Protein AF-A0A833J1L0-F1 (afdb_monomer_lite)

Structure (mmCIF, N/CA/C/O backbone):
data_AF-A0A833J1L0-F1
#
_entry.id   AF-A0A833J1L0-F1
#
loop_
_atom_site.group_PDB
_atom_site.id
_atom_site.type_symbol
_atom_site.label_atom_id
_atom_site.label_alt_id
_atom_site.label_comp_id
_atom_site.label_asym_id
_atom_site.label_entity_id
_atom_site.label_seq_id
_atom_site.pdbx_PDB_ins_code
_atom_site.Cartn_x
_atom_site.Cartn_y
_atom_site.Cartn_z
_atom_site.occupancy
_atom_site.B_iso_or_equiv
_atom_site.auth_seq_id
_atom_site.auth_comp_id
_atom_site.auth_asym_id
_atom_site.auth_atom_id
_atom_site.pdbx_PDB_model_num
ATOM 1 N N . MET A 1 1 ? -3.533 -9.929 0.878 1.00 59.12 1 MET A N 1
ATOM 2 C CA . MET A 1 1 ? -3.424 -8.751 -0.015 1.00 59.12 1 MET A CA 1
ATOM 3 C C . MET A 1 1 ? -4.683 -8.584 -0.834 1.00 59.12 1 MET A C 1
ATOM 5 O O . MET A 1 1 ? -5.201 -7.478 -0.888 1.00 59.12 1 MET A O 1
ATOM 9 N N . ASP A 1 2 ? -5.182 -9.678 -1.400 1.00 64.19 2 ASP A N 1
ATOM 10 C CA . ASP A 1 2 ? -6.234 -9.696 -2.421 1.00 64.19 2 ASP A CA 1
ATOM 11 C C . ASP A 1 2 ? -7.531 -8.988 -2.011 1.00 64.19 2 ASP A C 1
ATOM 13 O O . ASP A 1 2 ? -8.183 -8.395 -2.853 1.00 64.19 2 ASP A O 1
ATOM 17 N N . ALA A 1 3 ? -7.871 -8.936 -0.718 1.00 80.50 3 ALA A N 1
ATOM 18 C CA . ALA A 1 3 ? -9.033 -8.173 -0.245 1.00 80.50 3 ALA A CA 1
ATOM 19 C C . ALA A 1 3 ? -8.825 -6.640 -0.199 1.00 80.50 3 ALA A C 1
ATOM 21 O O . ALA A 1 3 ? -9.791 -5.880 -0.239 1.00 80.50 3 ALA A O 1
ATOM 22 N N . LEU A 1 4 ? -7.581 -6.165 -0.055 1.00 91.25 4 LEU A N 1
ATOM 23 C CA . LEU A 1 4 ? -7.246 -4.731 0.014 1.00 91.25 4 LEU A CA 1
ATOM 24 C C . LEU A 1 4 ? -6.836 -4.171 -1.344 1.00 91.25 4 LEU A C 1
ATOM 26 O O . LEU A 1 4 ? -7.196 -3.045 -1.673 1.00 91.25 4 LEU A O 1
ATOM 30 N N . VAL A 1 5 ? -6.081 -4.958 -2.107 1.00 95.06 5 VAL A N 1
ATOM 31 C CA . VAL A 1 5 ? -5.720 -4.661 -3.491 1.00 95.06 5 VAL A CA 1
ATOM 32 C C . VAL A 1 5 ? -6.039 -5.906 -4.314 1.00 95.06 5 VAL A C 1
ATOM 34 O O . VAL A 1 5 ? -5.149 -6.742 -4.483 1.00 95.06 5 VAL A O 1
ATOM 37 N N . PRO A 1 6 ? -7.294 -6.068 -4.761 1.00 95.00 6 PRO A N 1
ATOM 38 C CA . PRO A 1 6 ? -7.686 -7.097 -5.723 1.00 95.00 6 PRO A CA 1
ATOM 39 C C . PRO A 1 6 ? -6.848 -7.063 -7.011 1.00 95.00 6 PRO A C 1
ATOM 41 O O . PRO A 1 6 ? -6.244 -6.037 -7.330 1.00 95.00 6 PRO A O 1
ATOM 44 N N . ASP A 1 7 ? -6.769 -8.185 -7.732 1.00 95.75 7 ASP A N 1
ATOM 45 C CA . ASP A 1 7 ? -5.945 -8.301 -8.949 1.00 95.75 7 ASP A CA 1
ATOM 46 C C . ASP A 1 7 ? -6.414 -7.377 -10.078 1.00 95.75 7 ASP A C 1
ATOM 48 O O . ASP A 1 7 ? -5.594 -6.772 -10.760 1.00 95.75 7 ASP A O 1
ATOM 52 N N . ASP A 1 8 ? -7.723 -7.225 -10.243 1.00 95.94 8 ASP A N 1
ATOM 53 C CA . ASP A 1 8 ? -8.357 -6.311 -11.194 1.00 95.94 8 ASP A CA 1
ATOM 54 C C . ASP A 1 8 ? -8.027 -4.845 -10.881 1.00 95.94 8 ASP A C 1
ATOM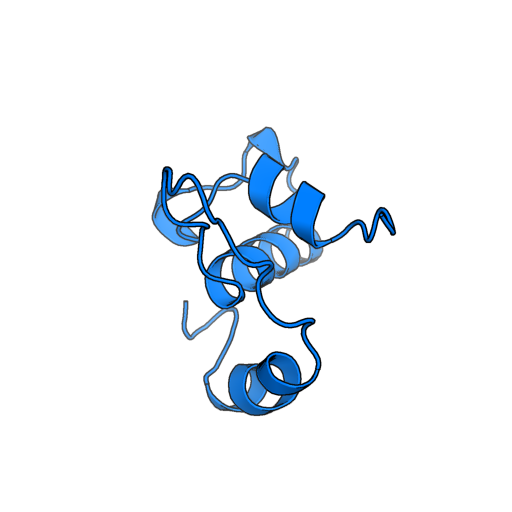 56 O O . ASP A 1 8 ? -7.640 -4.092 -11.775 1.00 95.94 8 ASP A O 1
ATOM 60 N N . LEU A 1 9 ? -8.078 -4.450 -9.606 1.00 95.38 9 LEU A N 1
ATOM 61 C CA . LEU A 1 9 ? -7.621 -3.124 -9.183 1.00 95.38 9 LEU A CA 1
ATOM 62 C C . LEU A 1 9 ? -6.117 -2.944 -9.432 1.00 95.38 9 LEU A C 1
ATOM 64 O O . LEU A 1 9 ? -5.681 -1.889 -9.897 1.00 95.38 9 LEU A O 1
ATOM 68 N N . TRP A 1 10 ? -5.318 -3.964 -9.113 1.00 96.00 10 TRP A N 1
ATOM 69 C CA . TRP A 1 10 ? -3.873 -3.923 -9.313 1.00 96.00 10 TRP A CA 1
ATOM 70 C C . TRP A 1 10 ? -3.509 -3.764 -10.789 1.00 96.00 10 TRP A C 1
ATOM 72 O O . TRP A 1 10 ? -2.685 -2.914 -11.107 1.00 96.00 10 TRP A O 1
ATOM 82 N N . ALA A 1 11 ? -4.175 -4.500 -11.680 1.00 97.12 11 ALA A N 1
ATOM 83 C CA . ALA A 1 11 ? -3.954 -4.437 -13.122 1.00 97.12 11 ALA A CA 1
ATOM 84 C C . ALA A 1 11 ? -4.189 -3.031 -13.702 1.00 97.12 11 ALA A C 1
ATOM 86 O O . ALA A 1 11 ? -3.550 -2.656 -14.683 1.00 97.12 11 ALA A O 1
ATOM 87 N N . VAL A 1 12 ? -5.075 -2.240 -13.089 1.00 97.44 12 VAL A N 1
ATOM 88 C CA . VAL A 1 12 ? -5.318 -0.843 -13.479 1.00 97.44 12 VAL A CA 1
ATOM 89 C C . VAL A 1 12 ? -4.258 0.101 -12.906 1.00 97.44 12 VAL A C 1
ATOM 91 O O . VAL A 1 12 ? -3.839 1.033 -13.588 1.00 97.44 12 VAL A O 1
ATOM 94 N N . ILE A 1 13 ? -3.821 -0.111 -11.661 1.00 95.69 13 ILE A N 1
ATOM 95 C CA . ILE A 1 13 ? -2.907 0.812 -10.969 1.00 95.69 13 ILE A CA 1
ATOM 96 C C . ILE A 1 13 ? -1.446 0.589 -11.357 1.00 95.69 13 ILE A C 1
ATOM 98 O O . ILE A 1 13 ? -0.728 1.562 -11.566 1.00 95.69 13 ILE A O 1
ATOM 102 N N . GLU A 1 14 ? -0.994 -0.662 -11.441 1.00 95.56 14 GLU A N 1
ATOM 103 C CA . GLU A 1 14 ? 0.397 -1.026 -11.729 1.00 95.56 14 GLU A CA 1
ATOM 104 C C . GLU A 1 14 ? 1.013 -0.266 -12.917 1.00 95.56 14 GLU A C 1
ATOM 106 O O . GLU A 1 14 ? 2.082 0.318 -12.726 1.00 95.56 14 GLU A O 1
ATOM 111 N N . PRO A 1 15 ? 0.370 -0.176 -14.102 1.00 96.31 15 PRO A N 1
ATOM 112 C CA . PRO A 1 15 ? 0.956 0.528 -15.245 1.00 96.31 15 PRO A CA 1
ATOM 113 C C . PRO A 1 15 ? 1.053 2.051 -15.061 1.00 96.31 15 PRO A C 1
ATOM 115 O O . PRO A 1 15 ? 1.753 2.710 -15.825 1.00 96.31 15 PRO A O 1
ATOM 118 N N . LEU A 1 16 ? 0.355 2.625 -14.076 1.00 94.81 16 LEU A N 1
ATOM 119 C CA . LEU A 1 16 ? 0.386 4.061 -13.775 1.00 94.81 16 LEU A CA 1
ATOM 120 C C . LEU A 1 16 ? 1.526 4.437 -12.825 1.00 94.81 16 LEU A C 1
ATOM 122 O O . LEU A 1 16 ? 1.811 5.621 -12.632 1.00 94.81 16 LEU A O 1
ATOM 126 N N . LEU A 1 17 ? 2.154 3.447 -12.191 1.00 92.19 17 LEU A N 1
ATOM 127 C CA . LEU A 1 17 ? 3.237 3.684 -11.254 1.00 92.19 17 LEU A CA 1
ATOM 128 C C . LEU A 1 17 ? 4.543 3.982 -12.000 1.00 92.19 17 LEU A C 1
ATOM 130 O O . LEU A 1 17 ? 4.814 3.403 -13.053 1.00 92.19 17 LEU A O 1
ATOM 134 N N . PRO A 1 18 ? 5.396 4.863 -11.453 1.00 90.19 18 PRO A N 1
ATOM 135 C CA . PRO A 1 18 ? 6.701 5.112 -12.039 1.00 90.19 18 PRO A CA 1
ATOM 136 C C . PRO A 1 18 ? 7.565 3.850 -11.969 1.00 90.19 18 PRO A C 1
ATOM 138 O O . PRO A 1 18 ? 7.579 3.145 -10.954 1.00 90.19 18 PRO A O 1
ATOM 141 N N . SER A 1 19 ? 8.351 3.612 -13.021 1.00 88.00 19 SER A N 1
ATOM 142 C CA . SER A 1 19 ? 9.335 2.530 -13.051 1.00 88.00 19 SER A CA 1
ATOM 143 C C . SER A 1 19 ? 10.264 2.584 -11.839 1.00 88.00 19 SER A C 1
ATOM 145 O O . SER A 1 19 ? 10.676 3.660 -11.389 1.00 88.00 19 SER A O 1
ATOM 147 N N . GLU A 1 20 ? 10.630 1.415 -11.309 1.00 85.31 20 GLU A N 1
ATOM 148 C CA . GLU A 1 20 ? 11.565 1.364 -10.191 1.00 85.31 20 GLU A CA 1
ATOM 149 C C . GLU A 1 20 ? 12.928 1.953 -10.611 1.00 85.31 20 GLU A C 1
ATOM 151 O O . GLU A 1 20 ? 13.492 1.533 -11.626 1.00 85.31 20 GLU A O 1
ATOM 156 N N . PRO A 1 21 ? 13.490 2.907 -9.841 1.00 84.25 21 PRO A N 1
ATOM 157 C CA . PRO A 1 21 ? 14.806 3.456 -10.130 1.00 84.25 21 PRO A CA 1
ATOM 158 C C . PRO A 1 21 ? 15.873 2.362 -10.131 1.00 84.25 21 PRO A C 1
ATOM 160 O O . PRO A 1 21 ? 15.893 1.492 -9.253 1.00 84.25 21 PRO A O 1
ATOM 163 N N . GLN A 1 22 ? 16.803 2.446 -11.081 1.00 85.69 22 GLN A N 1
ATOM 164 C CA . GLN A 1 22 ? 17.946 1.543 -11.132 1.00 85.69 22 GLN A CA 1
ATOM 165 C C . GLN A 1 22 ? 18.787 1.658 -9.852 1.00 85.69 22 GLN A C 1
ATOM 167 O O . GLN A 1 22 ? 18.993 2.747 -9.314 1.00 85.69 22 GLN A O 1
ATOM 172 N N . LYS A 1 23 ? 19.312 0.523 -9.375 1.00 86.25 23 LYS A N 1
ATOM 173 C CA . LYS A 1 23 ? 20.196 0.448 -8.200 1.00 86.25 23 LYS A CA 1
ATOM 174 C C . LYS A 1 23 ? 21.563 -0.116 -8.601 1.00 86.25 23 LYS A C 1
ATOM 176 O O . LYS A 1 23 ? 21.801 -1.304 -8.391 1.00 86.25 23 LYS A O 1
ATOM 181 N N . PRO A 1 24 ? 22.485 0.710 -9.135 1.00 84.50 24 PRO A N 1
ATOM 182 C CA . PRO A 1 24 ? 23.785 0.237 -9.624 1.00 84.50 24 PRO A CA 1
ATOM 183 C C . PRO A 1 24 ? 24.633 -0.446 -8.546 1.00 84.50 24 PRO A C 1
ATOM 185 O O . PRO A 1 24 ? 25.381 -1.372 -8.829 1.00 84.50 24 PRO A O 1
ATOM 188 N N . LYS A 1 25 ? 24.501 0.001 -7.290 1.00 88.38 25 LYS A N 1
ATOM 189 C CA . LYS A 1 25 ? 25.244 -0.528 -6.134 1.00 88.38 25 LYS A CA 1
ATOM 190 C C . LYS A 1 25 ? 24.519 -1.676 -5.416 1.00 88.38 25 LYS A C 1
ATOM 192 O O . LYS A 1 25 ? 24.985 -2.132 -4.376 1.00 88.38 25 LYS A O 1
ATOM 197 N N . GLY A 1 26 ? 23.370 -2.120 -5.932 1.00 85.25 26 GLY A N 1
ATOM 198 C CA . GLY A 1 26 ? 22.522 -3.109 -5.270 1.00 85.25 26 GLY A CA 1
ATOM 199 C C . GLY A 1 26 ? 21.949 -2.610 -3.938 1.00 85.25 26 GLY A C 1
ATOM 200 O O . GLY A 1 26 ? 21.704 -1.418 -3.748 1.00 85.25 26 GLY A O 1
ATOM 201 N N . GLY A 1 27 ? 21.693 -3.540 -3.019 1.00 88.12 27 GLY A N 1
ATOM 202 C CA . GLY A 1 27 ? 21.124 -3.275 -1.698 1.00 88.12 27 GLY A CA 1
ATOM 203 C C . GLY A 1 27 ? 19.852 -4.076 -1.440 1.00 88.12 27 GLY A C 1
ATOM 204 O O . GLY A 1 27 ? 19.449 -4.923 -2.236 1.00 88.12 27 GLY A O 1
ATOM 205 N N . ARG A 1 28 ? 19.205 -3.813 -0.301 1.00 85.88 28 ARG A N 1
ATOM 206 C CA . ARG A 1 28 ? 17.970 -4.513 0.063 1.00 85.88 28 ARG A CA 1
ATOM 207 C C . ARG A 1 28 ? 16.886 -4.264 -1.003 1.00 85.88 28 ARG A C 1
ATOM 209 O O . ARG A 1 28 ? 16.627 -3.097 -1.321 1.00 85.88 28 ARG A O 1
ATOM 216 N N . PRO A 1 29 ? 16.208 -5.315 -1.505 1.00 87.38 29 PRO A N 1
ATOM 217 C CA . PRO A 1 29 ? 15.068 -5.149 -2.398 1.00 87.38 29 PRO A CA 1
ATOM 218 C C . PRO A 1 29 ? 14.018 -4.210 -1.797 1.00 87.38 29 PRO A C 1
ATOM 220 O O . PRO A 1 29 ? 13.778 -4.214 -0.582 1.00 87.38 29 PRO A O 1
ATOM 223 N N . ARG A 1 30 ? 13.401 -3.378 -2.644 1.00 88.88 30 ARG A N 1
ATOM 224 C CA . ARG A 1 30 ? 12.276 -2.539 -2.213 1.00 88.88 30 ARG A CA 1
ATOM 225 C C . ARG A 1 30 ? 11.097 -3.447 -1.863 1.00 88.88 30 ARG A C 1
ATOM 227 O O . ARG A 1 30 ? 10.949 -4.532 -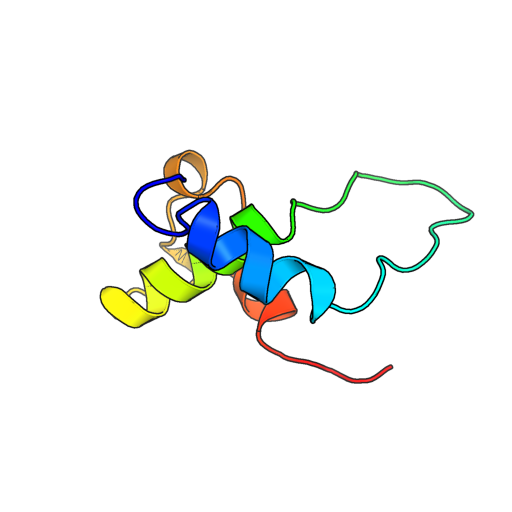2.413 1.00 88.88 30 ARG A O 1
ATOM 234 N N . ALA A 1 31 ? 10.251 -2.989 -0.942 1.00 92.12 31 ALA A N 1
ATOM 235 C CA . ALA A 1 31 ? 8.935 -3.600 -0.786 1.00 92.12 31 ALA A CA 1
ATOM 236 C C . ALA A 1 31 ? 8.145 -3.418 -2.088 1.00 92.12 31 ALA A C 1
ATOM 238 O O . ALA A 1 31 ? 8.277 -2.359 -2.714 1.00 92.12 31 ALA A O 1
ATOM 239 N N . SER A 1 32 ? 7.337 -4.417 -2.451 1.00 93.38 32 SER A N 1
ATOM 240 C CA . SER A 1 32 ? 6.513 -4.352 -3.655 1.00 93.38 32 SER A CA 1
ATOM 241 C C . SER A 1 32 ? 5.544 -3.176 -3.596 1.00 93.38 32 SER A C 1
ATOM 243 O O . SER A 1 32 ? 5.085 -2.753 -2.529 1.00 93.38 32 SER A O 1
ATOM 245 N N . ASP A 1 33 ? 5.232 -2.641 -4.765 1.00 94.38 33 ASP A N 1
ATOM 246 C CA . ASP A 1 33 ? 4.365 -1.478 -4.897 1.00 94.38 33 ASP A CA 1
ATOM 247 C C . ASP A 1 33 ? 2.931 -1.814 -4.465 1.00 94.38 33 ASP A C 1
ATOM 249 O O . ASP A 1 33 ? 2.298 -1.034 -3.752 1.00 94.38 33 ASP A O 1
ATOM 253 N N . ARG A 1 34 ? 2.483 -3.045 -4.740 1.00 95.38 34 ARG A N 1
ATOM 254 C CA . ARG A 1 34 ? 1.206 -3.587 -4.260 1.00 95.38 34 ARG A CA 1
ATOM 255 C C . ARG A 1 34 ? 1.117 -3.643 -2.735 1.00 95.38 34 ARG A C 1
ATOM 257 O O . ARG A 1 34 ? 0.090 -3.278 -2.169 1.00 95.38 34 ARG A O 1
ATOM 264 N N . ALA A 1 35 ? 2.196 -4.040 -2.055 1.00 95.44 35 ALA A N 1
ATOM 265 C CA . ALA A 1 35 ? 2.254 -4.047 -0.592 1.00 95.44 35 ALA A CA 1
ATOM 266 C C . ALA A 1 35 ? 2.197 -2.626 -0.012 1.00 95.44 35 ALA A C 1
ATOM 268 O O . ALA A 1 35 ? 1.526 -2.378 0.993 1.00 95.44 35 ALA A O 1
ATOM 269 N N . ALA A 1 36 ? 2.881 -1.672 -0.650 1.00 95.31 36 ALA A N 1
ATOM 270 C CA . ALA A 1 36 ? 2.814 -0.275 -0.243 1.00 95.31 36 ALA A CA 1
ATOM 271 C C . ALA A 1 36 ? 1.395 0.291 -0.399 1.00 95.31 36 ALA A C 1
ATOM 273 O O . ALA A 1 36 ? 0.889 0.889 0.552 1.00 95.31 36 ALA A O 1
ATOM 274 N N . LEU A 1 37 ? 0.749 0.037 -1.544 1.00 95.88 37 LEU A N 1
ATOM 275 C CA . LEU A 1 37 ? -0.629 0.438 -1.824 1.00 95.88 37 LEU A CA 1
ATOM 276 C C . LEU A 1 37 ? -1.619 -0.172 -0.824 1.00 95.88 37 LEU A C 1
ATOM 278 O O . LEU A 1 37 ? -2.446 0.553 -0.277 1.00 95.88 37 LEU A O 1
ATOM 282 N N . ALA A 1 38 ? -1.497 -1.466 -0.514 1.00 96.62 38 ALA A N 1
ATOM 283 C CA . ALA A 1 38 ? -2.332 -2.117 0.495 1.00 96.62 38 ALA A CA 1
ATOM 284 C C . ALA A 1 38 ? -2.203 -1.436 1.867 1.00 96.62 38 ALA A C 1
ATOM 286 O O . ALA A 1 38 ? -3.205 -1.185 2.536 1.00 96.62 38 ALA A O 1
ATOM 287 N N . GLY A 1 39 ? -0.976 -1.077 2.260 1.00 95.81 39 GLY A N 1
ATOM 288 C CA . GLY A 1 39 ? -0.719 -0.322 3.485 1.00 95.81 39 GLY A CA 1
ATOM 289 C C . GLY A 1 39 ? -1.334 1.081 3.489 1.00 95.81 39 GLY A C 1
ATOM 290 O O . GLY A 1 39 ? -1.891 1.495 4.503 1.00 95.81 39 GLY A O 1
ATOM 291 N N . ILE A 1 40 ? -1.273 1.794 2.358 1.00 95.88 40 ILE A N 1
ATOM 292 C CA . ILE A 1 40 ? -1.912 3.110 2.187 1.00 95.88 40 ILE A CA 1
ATOM 293 C C . ILE A 1 40 ? -3.432 2.976 2.335 1.00 95.88 40 ILE A C 1
ATOM 295 O O . ILE A 1 40 ? -4.027 3.665 3.159 1.00 95.88 40 ILE A O 1
ATOM 299 N N . ILE A 1 41 ? -4.055 2.055 1.593 1.00 95.75 41 ILE A N 1
ATOM 300 C CA . ILE A 1 41 ? -5.507 1.834 1.622 1.00 95.75 41 ILE A CA 1
ATOM 301 C C . ILE A 1 41 ? -5.979 1.455 3.027 1.00 95.75 41 ILE A C 1
ATOM 303 O O . ILE A 1 41 ? -7.000 1.966 3.483 1.00 95.75 41 ILE A O 1
ATOM 307 N N . LEU A 1 42 ? -5.245 0.592 3.736 1.00 95.69 42 LEU A N 1
ATOM 308 C CA . LEU A 1 42 ? -5.628 0.178 5.084 1.00 95.69 42 LEU A CA 1
ATOM 309 C C . LEU A 1 42 ? -5.608 1.352 6.072 1.00 95.69 42 LEU A C 1
ATOM 311 O O . LEU A 1 42 ? -6.555 1.510 6.843 1.00 95.69 42 LEU A O 1
ATOM 315 N N . VAL A 1 43 ? -4.579 2.205 6.023 1.00 96.19 43 VAL A N 1
ATOM 316 C CA . VAL A 1 43 ? -4.522 3.426 6.845 1.00 96.19 43 VAL A CA 1
ATOM 317 C C . VAL A 1 43 ? -5.664 4.376 6.499 1.00 96.19 43 VAL A C 1
ATOM 319 O O . VAL A 1 43 ? -6.334 4.857 7.407 1.00 96.19 43 VAL A O 1
ATOM 322 N N . LEU A 1 44 ? -5.940 4.600 5.211 1.00 95.00 44 LEU A N 1
ATOM 323 C CA . LEU A 1 44 ? -7.027 5.483 4.778 1.00 95.00 44 LEU A CA 1
ATOM 324 C C . LEU A 1 44 ? -8.413 4.962 5.187 1.00 95.00 44 LEU A C 1
ATOM 326 O O . LEU A 1 44 ? -9.276 5.751 5.555 1.00 95.00 44 LEU A O 1
ATOM 330 N N . ARG A 1 45 ? -8.626 3.640 5.165 1.00 95.06 45 ARG A N 1
ATOM 331 C CA . ARG A 1 45 ? -9.889 3.012 5.587 1.00 95.06 45 ARG A CA 1
ATOM 332 C C . ARG A 1 45 ? -10.111 3.048 7.096 1.00 95.06 45 ARG A C 1
ATOM 334 O O . ARG A 1 45 ? -11.247 3.168 7.536 1.00 95.06 45 ARG A O 1
ATOM 341 N N . THR A 1 46 ? -9.049 2.877 7.879 1.00 95.75 46 THR A N 1
ATOM 342 C CA . THR A 1 46 ? -9.146 2.686 9.338 1.00 95.75 46 THR A CA 1
ATOM 343 C C . THR A 1 46 ? -8.840 3.945 10.143 1.00 95.75 46 THR A C 1
ATOM 345 O O . THR A 1 46 ? -9.151 3.997 11.329 1.00 95.75 46 THR A O 1
ATOM 348 N N . GLY A 1 47 ? -8.184 4.940 9.539 1.00 95.69 47 GLY A N 1
ATOM 349 C CA . GLY A 1 47 ? -7.685 6.128 10.235 1.00 95.69 47 GLY A CA 1
ATOM 350 C C . GLY A 1 47 ? -6.533 5.843 11.205 1.00 95.69 47 GLY A C 1
ATOM 351 O O . GLY A 1 47 ? -6.171 6.707 12.004 1.00 95.69 47 GLY A O 1
ATOM 352 N N . MET A 1 48 ? -5.951 4.638 11.183 1.00 95.62 48 MET A N 1
ATOM 353 C CA . MET A 1 48 ? -4.882 4.281 12.112 1.00 95.62 48 MET A CA 1
ATOM 354 C C . MET A 1 48 ? -3.597 5.069 11.830 1.00 95.62 48 MET A C 1
ATOM 356 O O . MET A 1 48 ? -3.280 5.419 10.696 1.00 95.62 48 MET A O 1
ATOM 360 N N . GLN A 1 49 ? -2.786 5.297 12.862 1.00 96.06 49 GLN A N 1
ATOM 361 C CA . GLN A 1 49 ? -1.473 5.913 12.673 1.00 96.06 49 GLN A CA 1
ATOM 362 C C . GLN A 1 49 ? -0.559 4.988 11.855 1.00 96.06 49 GLN A C 1
ATOM 364 O O . GLN A 1 49 ? -0.497 3.788 12.119 1.00 96.06 49 GLN A O 1
ATOM 369 N N . TRP A 1 50 ? 0.255 5.549 10.953 1.00 95.38 50 TRP A N 1
ATOM 370 C CA . TRP A 1 50 ? 1.222 4.793 10.137 1.00 95.38 50 TRP A CA 1
ATOM 371 C C . TRP A 1 50 ? 2.119 3.848 10.949 1.00 95.38 50 TRP A C 1
ATOM 373 O O . TRP A 1 50 ? 2.462 2.759 10.497 1.00 95.38 50 TRP A O 1
ATOM 383 N N . LYS A 1 51 ? 2.505 4.244 12.168 1.00 95.75 51 LYS A N 1
ATOM 384 C CA . LYS A 1 51 ? 3.363 3.436 13.051 1.00 95.75 51 LYS A CA 1
ATOM 385 C C . LYS A 1 51 ? 2.679 2.164 13.579 1.00 95.75 51 LYS A C 1
ATOM 387 O O . LYS A 1 51 ? 3.379 1.264 14.025 1.00 95.75 51 LYS A O 1
ATOM 392 N N . HIS A 1 52 ? 1.347 2.101 13.536 1.00 96.31 52 HIS A N 1
ATOM 393 C CA . HIS A 1 52 ? 0.551 0.951 13.977 1.00 96.31 52 HIS A CA 1
ATOM 394 C C . HIS A 1 52 ? 0.171 0.012 12.825 1.00 96.31 52 HIS A C 1
ATOM 396 O O . HIS A 1 52 ? -0.460 -1.009 13.074 1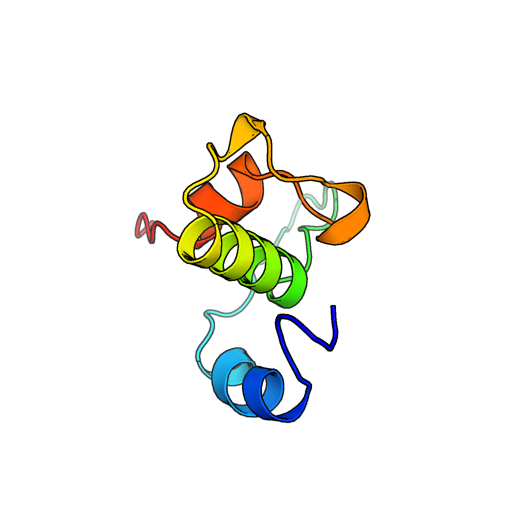.00 96.31 52 HIS A O 1
ATOM 402 N N . LEU A 1 53 ? 0.537 0.333 11.579 1.00 95.88 53 LEU A N 1
ATOM 403 C CA . LEU A 1 53 ? 0.223 -0.506 10.427 1.00 95.88 53 LEU A CA 1
ATOM 404 C C . LEU A 1 53 ? 0.846 -1.913 10.595 1.00 95.88 53 LEU A C 1
ATOM 406 O O . LEU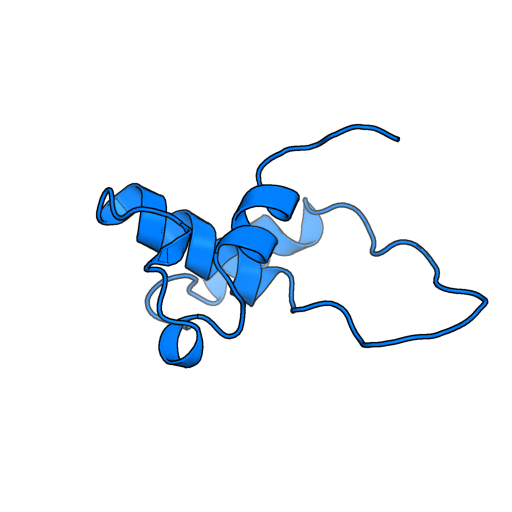 A 1 53 ? 2.077 -2.012 10.704 1.00 95.88 53 LEU A O 1
ATOM 410 N N . PRO A 1 54 ? 0.042 -2.995 10.592 1.00 93.75 54 PRO A N 1
ATOM 411 C CA . PRO A 1 54 ? 0.536 -4.346 10.828 1.00 93.75 54 PRO A CA 1
ATOM 412 C C . PRO A 1 54 ? 1.337 -4.849 9.626 1.00 93.75 54 PRO A C 1
ATOM 414 O O . PRO A 1 54 ? 0.802 -5.193 8.574 1.00 93.75 54 PRO A O 1
ATOM 417 N N . ARG A 1 55 ? 2.662 -4.913 9.787 1.00 92.50 55 ARG A N 1
ATOM 418 C CA . ARG A 1 55 ? 3.579 -5.347 8.723 1.00 92.50 55 ARG A CA 1
ATOM 419 C C . ARG A 1 55 ? 3.345 -6.794 8.282 1.00 92.50 55 ARG A C 1
ATOM 421 O O . ARG A 1 55 ? 3.582 -7.086 7.112 1.00 92.50 55 ARG A O 1
ATOM 428 N N . SER A 1 56 ? 2.921 -7.672 9.192 1.00 91.56 56 SER A N 1
ATOM 429 C CA . SER A 1 56 ? 2.537 -9.057 8.881 1.00 91.56 56 SER A CA 1
ATOM 430 C C . SER A 1 56 ? 1.435 -9.112 7.830 1.00 91.56 56 SER A C 1
ATOM 432 O O . SER A 1 56 ? 1.472 -9.964 6.949 1.00 91.56 56 SER A O 1
ATOM 434 N N . ASP A 1 57 ? 0.509 -8.158 7.895 1.00 88.06 57 ASP A N 1
ATOM 435 C CA . ASP A 1 57 ? -0.722 -8.207 7.121 1.00 88.06 57 ASP A CA 1
ATOM 436 C C . ASP A 1 57 ? -0.557 -7.501 5.786 1.00 88.06 57 ASP A C 1
ATOM 438 O O . ASP A 1 57 ? -1.200 -7.920 4.835 1.00 88.06 57 ASP A O 1
ATOM 442 N N . VAL A 1 58 ? 0.293 -6.460 5.706 1.00 9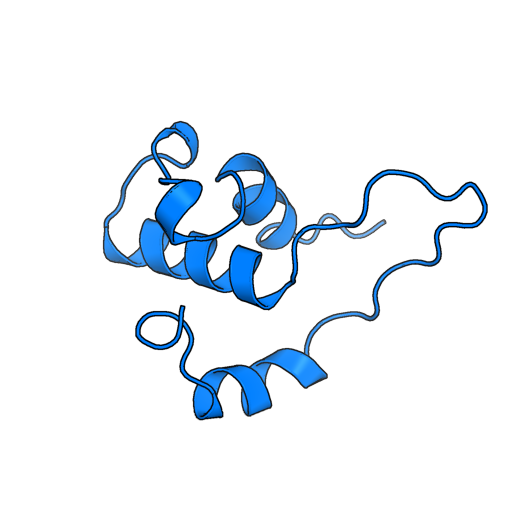1.94 58 VAL A N 1
ATOM 443 C CA . VAL A 1 58 ? 0.515 -5.645 4.490 1.00 91.94 58 VAL A CA 1
ATOM 444 C C . VAL A 1 58 ? 1.844 -5.884 3.773 1.00 91.94 58 VAL A C 1
ATOM 446 O O . VAL A 1 58 ? 2.025 -5.436 2.647 1.00 91.94 58 VAL A O 1
ATOM 449 N N . GLY A 1 59 ? 2.802 -6.564 4.405 1.00 92.00 59 GLY A N 1
ATOM 450 C CA . GLY A 1 59 ? 4.111 -6.881 3.817 1.00 92.00 59 GLY A CA 1
ATOM 451 C C . GLY A 1 59 ? 5.143 -5.744 3.861 1.00 92.00 59 GLY A C 1
ATOM 452 O O . GLY A 1 59 ? 6.311 -5.941 3.515 1.00 92.00 59 GLY A O 1
ATOM 453 N N . CYS A 1 60 ? 4.775 -4.552 4.338 1.00 93.94 60 CYS A N 1
ATOM 454 C CA . CYS A 1 60 ? 5.696 -3.430 4.520 1.00 93.94 60 CYS A CA 1
ATOM 455 C C . CYS A 1 60 ? 5.382 -2.608 5.781 1.00 93.94 60 CYS A C 1
ATOM 457 O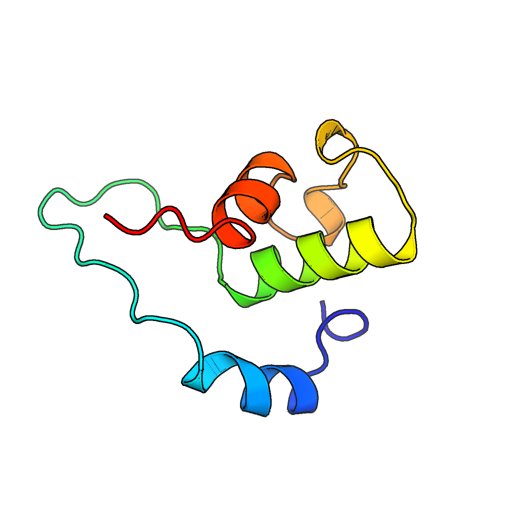 O . CYS A 1 60 ? 4.382 -2.820 6.456 1.00 93.94 60 CYS A O 1
ATOM 459 N N . SER A 1 61 ? 6.295 -1.711 6.162 1.00 95.00 61 SER A N 1
ATOM 460 C CA . SER A 1 61 ? 6.067 -0.810 7.301 1.00 95.00 61 SER A CA 1
ATOM 461 C C . SER A 1 61 ? 5.243 0.402 6.876 1.00 95.00 61 SER A C 1
ATOM 463 O O . SER A 1 61 ? 5.398 0.861 5.744 1.00 95.00 61 SER A O 1
ATOM 465 N N . GLY A 1 62 ? 4.485 1.012 7.791 1.00 95.06 62 GLY A N 1
ATOM 466 C CA . GLY A 1 62 ? 3.746 2.234 7.458 1.00 95.06 62 GLY A CA 1
ATOM 467 C C . GLY A 1 62 ? 4.638 3.412 7.062 1.00 95.06 62 GLY A C 1
ATOM 468 O O . GLY A 1 62 ? 4.239 4.206 6.222 1.00 95.06 62 GLY A O 1
ATOM 469 N N . LYS A 1 63 ? 5.892 3.479 7.540 1.00 94.31 63 LYS A N 1
ATOM 470 C CA . LYS A 1 63 ? 6.888 4.439 7.018 1.00 94.31 63 LYS A CA 1
ATOM 471 C C . LYS A 1 63 ? 7.203 4.204 5.537 1.00 94.31 63 LYS A C 1
ATOM 473 O O . LYS A 1 63 ? 7.469 5.151 4.804 1.00 94.31 63 LYS A O 1
ATOM 478 N N . THR A 1 64 ? 7.231 2.946 5.094 1.00 94.12 64 THR A N 1
ATOM 479 C CA . THR A 1 64 ? 7.419 2.612 3.676 1.00 94.12 64 THR A CA 1
ATOM 480 C C . THR A 1 64 ? 6.207 3.057 2.870 1.00 94.12 64 THR A C 1
ATOM 482 O O . THR A 1 64 ? 6.404 3.759 1.889 1.00 94.12 64 THR A O 1
ATOM 485 N N . SER A 1 65 ? 4.989 2.719 3.304 1.00 94.81 65 SER A N 1
ATOM 486 C CA . SER A 1 65 ? 3.745 3.177 2.668 1.00 94.81 65 SER A CA 1
ATOM 487 C C . SER A 1 65 ? 3.668 4.704 2.575 1.00 94.81 65 SER A C 1
ATOM 489 O O . SER A 1 65 ? 3.429 5.231 1.497 1.00 94.81 65 SER A O 1
ATOM 491 N N . TRP A 1 66 ? 3.977 5.421 3.659 1.00 94.31 66 TRP A N 1
ATOM 492 C CA . TRP A 1 66 ? 4.001 6.886 3.680 1.00 94.31 66 TRP A CA 1
ATOM 493 C C . TRP A 1 66 ? 4.959 7.477 2.640 1.00 94.31 66 TRP A C 1
ATOM 495 O O . TRP A 1 66 ? 4.564 8.326 1.848 1.00 94.31 66 TRP A O 1
ATOM 505 N N . ARG A 1 67 ? 6.197 6.964 2.572 1.00 92.81 67 ARG A N 1
ATOM 506 C CA . ARG A 1 67 ? 7.180 7.390 1.558 1.00 92.81 67 ARG A CA 1
ATOM 507 C C . ARG A 1 67 ? 6.758 7.082 0.120 1.00 92.81 67 ARG A C 1
ATOM 509 O O . ARG A 1 67 ? 7.339 7.642 -0.793 1.00 92.81 67 ARG A O 1
ATOM 516 N N . ARG A 1 68 ? 5.824 6.150 -0.093 1.00 91.31 68 ARG A N 1
ATOM 517 C CA . ARG A 1 68 ? 5.272 5.848 -1.424 1.00 91.31 68 ARG A CA 1
ATOM 518 C C . ARG A 1 68 ? 4.060 6.709 -1.767 1.00 91.31 68 ARG A C 1
ATOM 520 O O . ARG A 1 68 ? 3.802 6.902 -2.945 1.00 91.31 68 ARG A O 1
ATOM 527 N N . LEU A 1 69 ? 3.332 7.195 -0.761 1.00 90.06 69 LEU A N 1
ATOM 528 C CA . LEU A 1 69 ? 2.199 8.101 -0.944 1.00 90.06 69 LEU A CA 1
ATOM 529 C C . LEU A 1 69 ? 2.665 9.513 -1.323 1.00 90.06 69 LEU A C 1
ATOM 531 O O . LEU A 1 69 ? 2.061 10.152 -2.178 1.00 90.06 69 LEU A O 1
ATOM 535 N N . GLY A 1 70 ? 3.733 9.995 -0.685 1.00 77.94 70 GLY A N 1
ATOM 536 C CA . GLY A 1 70 ? 4.350 11.272 -1.022 1.00 77.94 70 GLY A CA 1
ATOM 537 C C . GLY A 1 70 ? 5.278 11.128 -2.221 1.00 77.94 70 GLY A C 1
ATOM 538 O O . GLY A 1 70 ? 6.343 10.526 -2.106 1.00 77.94 70 GLY A O 1
ATOM 539 N N . VAL A 1 71 ? 4.897 11.702 -3.361 1.00 55.94 71 VAL A N 1
ATOM 540 C CA . VAL A 1 71 ? 5.845 12.003 -4.436 1.00 55.94 71 VAL A CA 1
ATOM 541 C C . VAL A 1 71 ? 6.661 13.212 -3.978 1.00 55.94 71 VAL A C 1
ATOM 543 O O . VAL A 1 71 ? 6.309 14.349 -4.270 1.00 55.94 71 VAL A O 1
ATOM 546 N N . GLU A 1 72 ? 7.743 12.992 -3.234 1.00 35.75 72 GLU A N 1
ATOM 547 C CA . GLU A 1 72 ? 8.872 13.910 -3.371 1.00 35.75 72 GLU A CA 1
ATOM 548 C C . GLU A 1 72 ? 9.491 13.589 -4.732 1.00 35.75 72 GLU A C 1
ATOM 550 O O . GLU A 1 72 ? 10.105 12.541 -4.946 1.00 35.75 72 GLU A O 1
ATOM 555 N N . ALA A 1 73 ? 9.183 14.450 -5.699 1.00 36.72 73 ALA A N 1
ATOM 556 C CA . ALA A 1 73 ? 9.913 14.529 -6.943 1.00 36.72 73 ALA A CA 1
ATOM 557 C C . ALA A 1 73 ? 11.387 14.788 -6.609 1.00 36.72 73 ALA A C 1
ATOM 559 O O . ALA A 1 73 ? 11.666 15.821 -6.020 1.00 36.72 73 ALA A O 1
ATOM 560 N N . GLN A 1 74 ? 12.263 13.872 -7.036 1.00 34.81 74 GLN A N 1
ATOM 561 C CA . GLN A 1 74 ? 13.718 14.046 -7.198 1.00 34.81 74 GLN A CA 1
ATOM 562 C C . GLN A 1 74 ? 14.529 14.394 -5.940 1.00 34.81 74 GLN A C 1
ATOM 564 O O . GLN A 1 74 ? 14.408 15.506 -5.393 1.00 34.81 74 GLN A O 1
#

pLDDT: mean 89.01, std 13.38, range [34.81, 97.44]

Organism: NCBI:txid223967

InterPro domains:
  IPR025161 Insertion element IS402-like domain [PF13340] (6-69)
  IPR052909 Transposase_6_like [PTHR46637] (5-68)

Foldseek 3Di:
DCVQQNPVNCVVVVVVDDDDDDDPPDDDDQFDPQLLSSQVSVCVVPVDDQQPRDCVVSVDGSVSSVVRVDPPDD

Radius of gyration: 12.71 Å; chains: 1; bounding box: 35×24×29 Å

Secondary structure (DSSP, 8-state):
-TTTS-HHHHHHHGGGSPPPPP-TT--SPPPPHHHHHHHHHHHHHH---GGG--HHHHSS-HHHHHHHHS----

Sequence (74 aa):
MDALVPDDLWAVIEPLLPSEPQKPKGGRPRASDRAALAGIILVLRTGMQWKHLPRSDVGCSGKTSWRRLGVEAQ